Protein AF-X1CRY4-F1 (afdb_monomer_lite)

InterPro domains:
  IPR009061 Putative DNA-binding domain superfamily [SSF46955] (4-52)
  IPR041657 Helix-turn-helix domain, group 17 [PF12728] (4-54)

Foldseek 3Di:
DFDKDAPVVLCVLLVDDPVVQVVCVVVVLADFFDDDDPGTIDTPVSSVVSVVVD

Sequence (54 aa):
MDELLTIKEVLNRVKLSRSMIYKLLKAGKFPRPKKVGRSSRWTEKQITDWIKKQ

Secondary structure (DSSP, 8-state):
---EEEHHHHHHHHT--HHHHHHHHHTT-SPPPEEETTEEEEEHHHHHHHHHH-

Organism: NCBI:txid412755

Radius of gyration: 10.41 Å; chains: 1; bounding box: 21×19×26 Å

Structure (mmCIF, N/CA/C/O backbone):
data_AF-X1CRY4-F1
#
_entry.id   AF-X1CRY4-F1
#
loop_
_atom_site.group_PDB
_atom_site.id
_atom_site.type_symbol
_atom_site.label_atom_id
_atom_site.label_alt_id
_atom_site.label_comp_id
_atom_site.label_asym_id
_atom_site.label_entity_id
_atom_site.label_seq_id
_atom_site.pdbx_PDB_ins_code
_atom_site.Cartn_x
_atom_site.Cartn_y
_atom_site.Cartn_z
_atom_site.occupancy
_atom_site.B_iso_or_equiv
_atom_site.auth_seq_id
_atom_site.auth_comp_id
_atom_site.auth_asym_id
_atom_site.auth_atom_id
_atom_site.pdbx_PDB_model_num
ATOM 1 N N . MET A 1 1 ? -6.384 6.780 -17.565 1.00 52.94 1 MET A N 1
ATOM 2 C CA . MET A 1 1 ? -5.033 6.189 -17.554 1.00 52.94 1 MET A CA 1
ATOM 3 C C . MET A 1 1 ? -4.781 5.780 -16.115 1.00 52.94 1 MET A C 1
ATOM 5 O O . MET A 1 1 ? -4.708 6.661 -15.273 1.00 52.94 1 MET A O 1
ATOM 9 N N . ASP A 1 2 ? -4.827 4.488 -15.792 1.00 74.12 2 ASP A N 1
ATOM 10 C CA . ASP A 1 2 ? -4.657 4.041 -14.405 1.00 74.12 2 ASP A CA 1
ATOM 11 C C . ASP A 1 2 ? -3.182 4.147 -14.006 1.00 74.12 2 ASP A C 1
ATOM 13 O O . ASP A 1 2 ? -2.342 3.391 -14.499 1.00 74.12 2 ASP A O 1
ATOM 17 N N . GLU A 1 3 ? -2.862 5.101 -13.131 1.00 86.81 3 GLU A N 1
ATOM 18 C CA . GLU A 1 3 ? -1.510 5.270 -12.605 1.00 86.81 3 GLU A CA 1
ATOM 19 C C .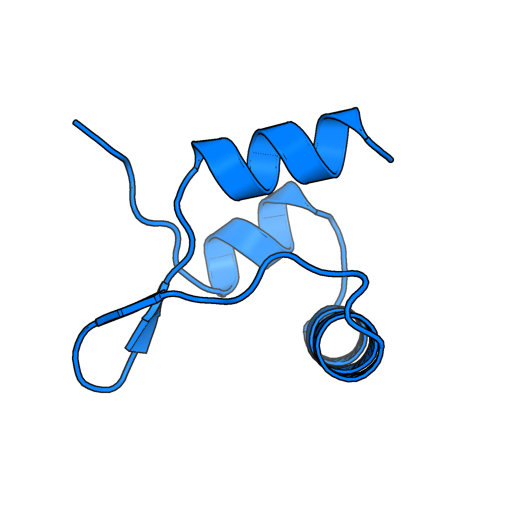 GLU A 1 3 ? -1.120 4.048 -11.759 1.00 86.81 3 GLU A C 1
ATOM 21 O O . GLU A 1 3 ? -1.857 3.604 -10.868 1.00 86.81 3 GLU A O 1
ATOM 26 N N . LEU A 1 4 ? 0.043 3.467 -12.071 1.00 90.81 4 LEU A N 1
ATOM 27 C CA . LEU A 1 4 ? 0.590 2.309 -11.374 1.00 90.81 4 LEU A CA 1
ATOM 28 C C . LEU A 1 4 ? 1.708 2.739 -10.432 1.00 90.81 4 LEU A C 1
ATOM 30 O O . LEU A 1 4 ? 2.830 3.011 -10.850 1.00 90.81 4 LEU A O 1
ATOM 34 N N . LEU A 1 5 ? 1.414 2.678 -9.143 1.00 92.00 5 LEU A N 1
ATOM 35 C CA . LEU A 1 5 ? 2.317 3.031 -8.068 1.00 92.00 5 LEU A CA 1
ATOM 36 C C . LEU A 1 5 ? 3.328 1.926 -7.793 1.00 92.00 5 LEU A C 1
ATOM 38 O O . LEU A 1 5 ? 3.014 0.732 -7.683 1.00 92.00 5 LEU A O 1
ATOM 42 N N . THR A 1 6 ? 4.568 2.346 -7.615 1.00 92.25 6 THR A N 1
ATOM 43 C CA . THR A 1 6 ? 5.645 1.541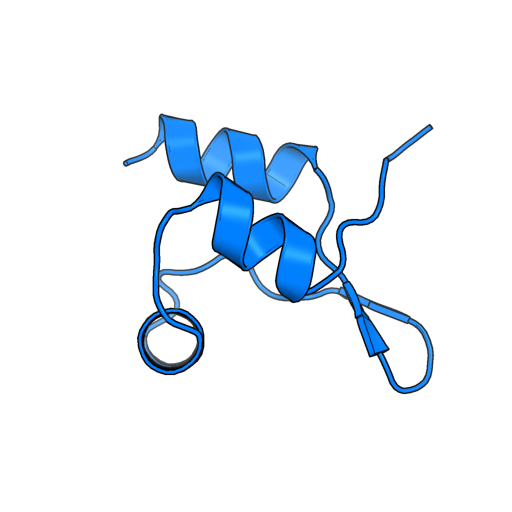 -7.058 1.00 92.25 6 THR A CA 1
ATOM 44 C C . THR A 1 6 ? 5.489 1.381 -5.548 1.00 92.25 6 THR A C 1
ATOM 46 O O . THR A 1 6 ? 4.833 2.171 -4.876 1.00 92.25 6 THR A O 1
ATOM 49 N N . ILE A 1 7 ? 6.167 0.385 -4.967 1.00 89.62 7 ILE A N 1
ATOM 50 C CA . ILE A 1 7 ? 6.165 0.210 -3.508 1.00 89.62 7 ILE A CA 1
ATOM 51 C C . ILE A 1 7 ? 6.671 1.459 -2.769 1.00 89.62 7 ILE A C 1
ATOM 53 O O . ILE A 1 7 ? 6.182 1.742 -1.686 1.00 89.62 7 ILE A O 1
ATOM 57 N N . LYS A 1 8 ? 7.608 2.226 -3.346 1.00 90.12 8 LYS A N 1
ATOM 58 C CA . LYS A 1 8 ? 8.113 3.470 -2.741 1.00 90.12 8 LYS A CA 1
ATOM 59 C C . LYS A 1 8 ? 7.018 4.534 -2.653 1.00 90.12 8 LYS A C 1
ATOM 61 O O . LYS A 1 8 ? 6.847 5.141 -1.604 1.00 90.12 8 LYS A O 1
ATOM 66 N N . GLU A 1 9 ? 6.249 4.715 -3.720 1.00 92.50 9 GLU A N 1
ATOM 67 C CA . GLU A 1 9 ? 5.136 5.671 -3.733 1.00 92.50 9 GLU A CA 1
ATOM 68 C C . GLU A 1 9 ? 4.024 5.243 -2.787 1.00 92.50 9 GLU A C 1
ATOM 70 O O . GLU A 1 9 ? 3.511 6.062 -2.030 1.00 92.50 9 GLU A O 1
ATOM 75 N N . VAL A 1 10 ? 3.701 3.947 -2.766 1.00 91.8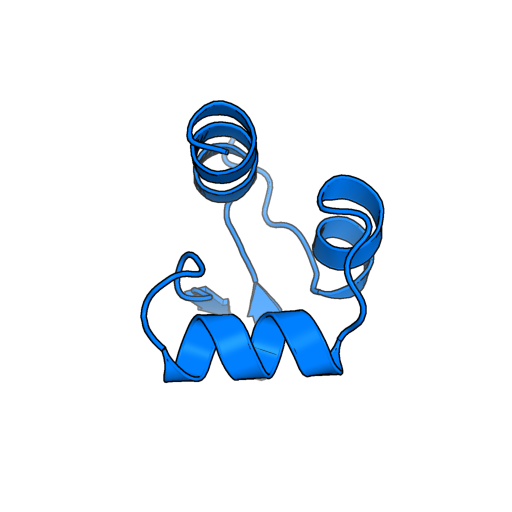8 10 VAL A N 1
ATOM 76 C CA . VAL A 1 10 ? 2.732 3.407 -1.811 1.00 91.88 10 VAL A CA 1
ATOM 77 C C . VAL A 1 10 ? 3.170 3.710 -0.380 1.00 91.88 10 VAL A C 1
ATOM 79 O O . VAL A 1 10 ? 2.370 4.248 0.378 1.00 91.88 10 VAL A O 1
ATOM 82 N N . LEU A 1 11 ? 4.432 3.443 -0.022 1.00 92.00 11 LEU A N 1
ATOM 83 C CA . LEU A 1 11 ? 4.980 3.740 1.309 1.00 92.00 11 LEU A CA 1
ATOM 84 C C . LEU A 1 11 ? 4.836 5.220 1.681 1.00 92.00 11 LEU A C 1
ATOM 86 O O . LEU A 1 11 ? 4.409 5.525 2.794 1.00 92.00 11 LEU A O 1
ATOM 90 N N . ASN A 1 12 ? 5.126 6.122 0.740 1.00 91.62 12 ASN A N 1
ATOM 91 C CA . ASN A 1 12 ? 4.972 7.561 0.946 1.00 91.62 12 ASN A CA 1
ATOM 92 C C . ASN A 1 12 ? 3.504 7.964 1.164 1.00 91.62 12 ASN A C 1
ATOM 94 O O . ASN A 1 12 ? 3.229 8.811 2.010 1.00 91.62 12 ASN A O 1
ATOM 98 N N . ARG A 1 13 ? 2.558 7.348 0.439 1.00 91.00 13 ARG A N 1
ATOM 99 C CA . ARG A 1 13 ? 1.124 7.671 0.542 1.00 91.00 13 ARG A CA 1
ATOM 100 C C . ARG A 1 13 ? 0.479 7.114 1.809 1.00 91.00 13 ARG A C 1
ATOM 102 O O . ARG A 1 13 ? -0.273 7.826 2.462 1.00 91.00 13 ARG A O 1
ATOM 109 N N . VAL A 1 14 ? 0.780 5.868 2.180 1.00 90.50 14 VAL A N 1
ATOM 110 C CA . VAL A 1 14 ? 0.170 5.235 3.364 1.00 90.50 14 VAL A CA 1
ATOM 111 C C . VAL A 1 14 ? 0.880 5.586 4.675 1.00 90.50 14 VAL A C 1
ATOM 113 O O . VAL A 1 14 ? 0.386 5.231 5.739 1.00 90.50 14 VAL A O 1
ATOM 116 N N . LYS A 1 15 ? 2.042 6.258 4.617 1.00 89.50 15 LYS A N 1
ATOM 117 C CA . LYS A 1 15 ? 2.911 6.567 5.772 1.00 89.50 15 LYS A CA 1
ATOM 118 C C . LYS A 1 15 ? 3.216 5.344 6.651 1.00 89.50 15 LYS A C 1
ATOM 120 O O . LYS A 1 15 ? 3.390 5.450 7.862 1.00 89.50 15 LYS A O 1
ATOM 125 N N . LEU A 1 16 ? 3.296 4.167 6.033 1.00 89.56 16 LEU A N 1
ATOM 126 C CA . LEU A 1 16 ? 3.626 2.911 6.701 1.00 89.56 16 LEU A CA 1
ATOM 127 C C . LEU A 1 16 ? 5.021 2.446 6.309 1.00 89.56 16 LEU A C 1
ATOM 129 O O . LEU A 1 16 ? 5.514 2.721 5.218 1.00 89.56 16 LEU A O 1
ATOM 133 N N . SER A 1 17 ? 5.638 1.660 7.188 1.00 91.56 17 SER A N 1
ATOM 134 C CA . SER A 1 17 ? 6.877 0.968 6.858 1.00 91.56 17 SER A CA 1
ATOM 135 C C . SER A 1 17 ? 6.616 -0.216 5.925 1.00 91.56 17 SER A C 1
ATOM 137 O O . SER A 1 17 ? 5.546 -0.833 5.917 1.00 91.56 17 SER A O 1
ATOM 139 N N . ARG A 1 18 ? 7.645 -0.604 5.169 1.00 90.69 18 ARG A N 1
ATOM 140 C CA . ARG A 1 18 ? 7.586 -1.754 4.257 1.00 90.69 18 ARG A CA 1
ATOM 141 C C . ARG A 1 18 ? 7.218 -3.054 4.969 1.00 90.69 18 ARG A C 1
ATOM 143 O O . ARG A 1 18 ? 6.442 -3.843 4.437 1.00 90.69 18 ARG A O 1
ATOM 150 N N . SER A 1 19 ? 7.724 -3.243 6.186 1.00 92.62 19 SER A N 1
ATOM 151 C CA . SER A 1 19 ? 7.377 -4.389 7.033 1.00 92.62 19 SER A CA 1
ATOM 152 C C . SER A 1 19 ? 5.884 -4.406 7.375 1.00 92.62 19 SER A C 1
ATOM 154 O O . SER A 1 19 ? 5.241 -5.449 7.273 1.00 92.62 19 SER A O 1
ATOM 156 N N . MET A 1 20 ? 5.299 -3.246 7.692 1.00 92.12 20 MET A N 1
ATOM 157 C CA . MET A 1 20 ? 3.873 -3.135 7.998 1.00 92.12 20 MET A CA 1
ATOM 158 C C . MET A 1 20 ? 2.999 -3.460 6.783 1.00 92.12 20 MET A C 1
ATOM 160 O O . MET A 1 20 ? 2.039 -4.211 6.918 1.00 92.12 20 MET A O 1
ATOM 164 N N . ILE A 1 21 ? 3.368 -2.989 5.585 1.00 90.81 21 ILE A N 1
ATOM 165 C CA . ILE A 1 21 ? 2.663 -3.362 4.348 1.00 90.81 21 ILE A CA 1
ATOM 166 C C . ILE A 1 21 ? 2.686 -4.880 4.151 1.00 90.81 21 ILE A C 1
ATOM 168 O O . ILE A 1 21 ? 1.642 -5.471 3.897 1.00 90.81 21 ILE A O 1
ATOM 172 N N . TYR A 1 22 ? 3.839 -5.539 4.310 1.00 90.56 22 TYR A N 1
ATOM 173 C CA . TYR A 1 22 ? 3.902 -6.999 4.187 1.00 90.56 22 TYR A CA 1
ATOM 174 C C . TYR A 1 22 ? 3.084 -7.725 5.264 1.00 90.56 22 TYR A C 1
ATOM 176 O O . TYR A 1 22 ? 2.432 -8.721 4.949 1.00 90.56 22 TYR A O 1
ATOM 184 N N . LYS A 1 23 ? 3.052 -7.221 6.506 1.00 93.94 23 LYS A N 1
ATOM 185 C CA . LYS A 1 23 ? 2.170 -7.749 7.562 1.00 93.94 23 LYS A CA 1
ATOM 186 C C . LYS A 1 23 ? 0.696 -7.620 7.178 1.00 93.94 23 LYS A C 1
ATOM 188 O O . LYS A 1 23 ? -0.042 -8.594 7.285 1.00 93.94 23 LYS A O 1
ATOM 193 N N . LEU A 1 24 ? 0.277 -6.455 6.690 1.00 91.88 24 LEU A N 1
ATOM 194 C CA . LEU A 1 24 ? -1.102 -6.210 6.269 1.00 91.88 24 LEU A CA 1
ATOM 195 C C . LEU A 1 24 ? -1.474 -7.018 5.018 1.00 91.88 24 LEU A C 1
ATOM 197 O O . LEU A 1 24 ? -2.589 -7.524 4.937 1.00 91.88 24 LEU A O 1
ATOM 201 N N . LEU A 1 25 ? -0.543 -7.209 4.078 1.00 91.69 25 LEU A N 1
ATOM 202 C CA . LEU A 1 25 ? -0.712 -8.111 2.935 1.00 91.69 25 LEU A CA 1
ATOM 203 C C . LEU A 1 25 ? -0.930 -9.553 3.400 1.00 91.69 25 LEU A C 1
ATOM 205 O O . LEU A 1 25 ? -1.852 -10.210 2.923 1.00 91.69 25 LEU A O 1
ATOM 209 N N . LYS A 1 26 ? -0.124 -10.029 4.361 1.00 91.75 26 LYS A N 1
ATOM 210 C CA . LYS A 1 26 ? -0.273 -11.368 4.951 1.00 91.75 26 LYS A CA 1
ATOM 211 C C . LYS A 1 26 ? -1.595 -11.511 5.713 1.00 91.75 26 LYS A C 1
ATOM 213 O O . LYS A 1 26 ? -2.208 -12.568 5.662 1.00 91.75 26 LYS A O 1
ATOM 218 N N . ALA A 1 27 ? -2.051 -10.441 6.364 1.00 93.31 27 ALA A N 1
ATOM 219 C CA . ALA A 1 27 ? -3.336 -10.381 7.058 1.00 93.31 27 ALA A CA 1
ATOM 220 C C . ALA A 1 27 ? -4.545 -10.160 6.124 1.00 93.31 27 ALA A C 1
ATOM 222 O O . ALA A 1 27 ? -5.670 -10.094 6.607 1.00 93.31 27 ALA A O 1
ATOM 223 N N . GLY A 1 28 ? -4.339 -9.977 4.812 1.00 91.38 28 GLY A N 1
ATOM 224 C CA . GLY A 1 28 ? -5.411 -9.654 3.861 1.00 91.38 28 GLY A CA 1
ATOM 225 C C . GLY A 1 28 ? -6.032 -8.261 4.044 1.00 91.38 28 GLY A C 1
ATOM 226 O O . GLY A 1 28 ? -7.049 -7.963 3.427 1.00 91.38 28 GLY A O 1
ATOM 227 N N . LYS A 1 29 ? -5.418 -7.404 4.869 1.00 90.31 29 LYS A N 1
ATOM 228 C CA . LYS A 1 29 ? -5.880 -6.046 5.198 1.00 90.31 29 LYS A CA 1
ATOM 229 C C . LYS A 1 29 ? -5.289 -4.960 4.299 1.00 90.31 29 LYS A C 1
ATOM 231 O O . LYS A 1 29 ? -5.661 -3.804 4.442 1.00 90.31 29 LYS A O 1
ATOM 236 N N . PHE A 1 30 ? -4.362 -5.303 3.405 1.00 92.06 30 PHE A N 1
ATOM 237 C CA . PHE A 1 30 ? -3.790 -4.382 2.418 1.00 92.06 30 PHE A CA 1
ATOM 238 C C . PHE A 1 30 ? -4.186 -4.798 1.003 1.00 92.06 30 PHE A C 1
ATOM 240 O O . PHE A 1 30 ? -4.235 -6.002 0.719 1.00 92.06 30 PHE A O 1
ATOM 247 N N . PRO A 1 31 ? -4.421 -3.849 0.085 1.00 92.12 31 PRO A N 1
ATOM 248 C CA . PRO A 1 31 ? -4.813 -4.191 -1.267 1.00 92.12 31 PRO A CA 1
ATOM 249 C C . PRO A 1 31 ? -3.658 -4.907 -1.990 1.00 92.12 31 PRO A C 1
ATOM 251 O O . PRO A 1 31 ? -2.486 -4.526 -1.897 1.00 92.12 31 PRO A O 1
ATOM 254 N N . ARG A 1 32 ? -3.989 -5.992 -2.697 1.00 90.81 32 ARG A N 1
ATOM 255 C CA . ARG A 1 32 ? -2.996 -6.891 -3.303 1.00 90.81 32 ARG A CA 1
ATOM 256 C C . ARG A 1 32 ? -2.258 -6.200 -4.457 1.00 90.81 32 ARG A C 1
ATOM 258 O O . ARG A 1 32 ? -2.913 -5.572 -5.289 1.00 90.81 32 ARG A O 1
ATOM 265 N N . PRO A 1 33 ? -0.924 -6.325 -4.555 1.00 91.81 33 PRO A N 1
ATOM 266 C CA . PRO A 1 33 ? -0.198 -5.806 -5.703 1.00 91.81 33 PRO A CA 1
ATOM 267 C C . PRO A 1 33 ? -0.573 -6.557 -6.978 1.00 91.81 33 PRO A C 1
ATOM 269 O O . PRO A 1 33 ? -0.681 -7.785 -6.992 1.00 91.81 33 PRO A O 1
ATOM 272 N N . LYS A 1 34 ? -0.664 -5.818 -8.078 1.00 90.50 34 LYS A N 1
ATOM 273 C CA . LYS A 1 34 ? -0.639 -6.352 -9.434 1.00 90.50 34 LYS A CA 1
ATOM 274 C C . LYS A 1 34 ? 0.811 -6.665 -9.811 1.00 90.50 34 LYS A C 1
ATOM 276 O O . LYS A 1 34 ? 1.702 -5.828 -9.652 1.00 90.50 34 LYS A O 1
ATOM 281 N N . LYS A 1 35 ? 1.068 -7.880 -10.302 1.00 85.44 35 LYS A N 1
ATOM 282 C CA . LYS A 1 35 ? 2.385 -8.240 -10.846 1.00 85.44 35 LYS A CA 1
ATOM 283 C C . LYS A 1 35 ? 2.543 -7.625 -12.234 1.00 85.44 35 LYS A C 1
ATOM 285 O O . LYS A 1 35 ? 1.754 -7.908 -13.128 1.00 85.44 35 LYS A O 1
ATOM 290 N N . VAL A 1 36 ? 3.576 -6.806 -12.400 1.00 87.25 36 VAL A N 1
ATOM 291 C CA . VAL A 1 36 ? 4.004 -6.243 -13.685 1.00 87.25 36 VAL A CA 1
ATOM 292 C C . VAL A 1 36 ? 5.443 -6.706 -13.900 1.00 87.25 36 VAL A C 1
ATOM 294 O O . VAL A 1 36 ? 6.391 -6.138 -13.349 1.00 87.25 36 VAL A O 1
ATOM 297 N N . GLY A 1 37 ? 5.599 -7.828 -14.608 1.00 87.12 37 GLY A N 1
ATOM 298 C CA . GLY A 1 37 ? 6.878 -8.530 -14.735 1.00 87.12 37 GLY A CA 1
ATOM 299 C C . GLY A 1 37 ? 7.434 -8.956 -13.370 1.00 87.12 37 GLY A C 1
ATOM 300 O O . GLY A 1 37 ? 6.770 -9.649 -12.601 1.00 87.12 37 GLY A O 1
ATOM 301 N N . ARG A 1 38 ? 8.655 -8.507 -13.051 1.00 83.75 38 ARG A N 1
ATOM 302 C CA . ARG A 1 38 ? 9.326 -8.770 -11.761 1.00 83.75 38 ARG A CA 1
ATOM 303 C C . ARG A 1 38 ? 8.910 -7.807 -10.642 1.00 83.75 38 ARG A C 1
ATOM 305 O O . ARG A 1 38 ? 9.296 -8.001 -9.492 1.00 83.75 38 ARG A O 1
ATOM 312 N N . SER A 1 39 ? 8.141 -6.766 -10.962 1.00 85.12 39 SER A N 1
ATOM 313 C CA . SER A 1 39 ? 7.763 -5.720 -10.013 1.00 85.12 39 SER A CA 1
ATOM 314 C C . SER A 1 39 ? 6.337 -5.893 -9.504 1.00 85.12 39 SER A C 1
ATOM 316 O O . SER A 1 39 ? 5.410 -6.187 -10.255 1.00 85.12 39 SER A O 1
ATOM 318 N N . SER A 1 40 ? 6.153 -5.643 -8.209 1.00 89.00 40 SER A N 1
ATOM 319 C CA . SER A 1 40 ? 4.829 -5.431 -7.622 1.00 89.00 40 SER A CA 1
ATOM 320 C C . SER A 1 40 ? 4.419 -3.968 -7.805 1.00 89.00 40 SER A C 1
ATOM 322 O O . SER A 1 40 ? 5.197 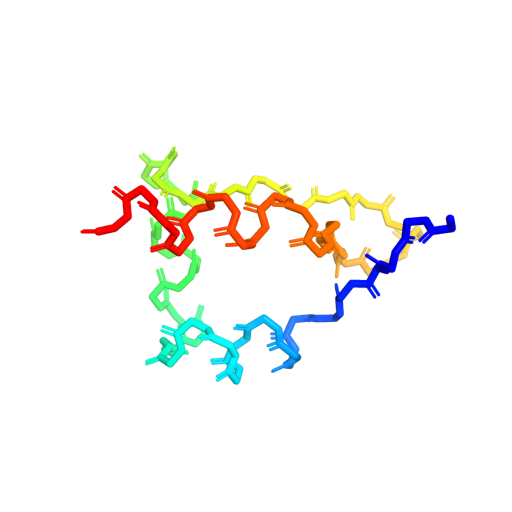-3.062 -7.481 1.00 89.00 40 SER A O 1
ATOM 324 N N . ARG A 1 41 ? 3.224 -3.744 -8.354 1.00 92.56 41 ARG A N 1
ATOM 325 C CA . ARG A 1 41 ? 2.629 -2.422 -8.582 1.00 92.56 41 ARG A CA 1
ATOM 326 C C . ARG A 1 41 ? 1.223 -2.370 -8.002 1.00 92.56 41 ARG A C 1
ATOM 328 O O . ARG A 1 41 ? 0.547 -3.390 -7.940 1.00 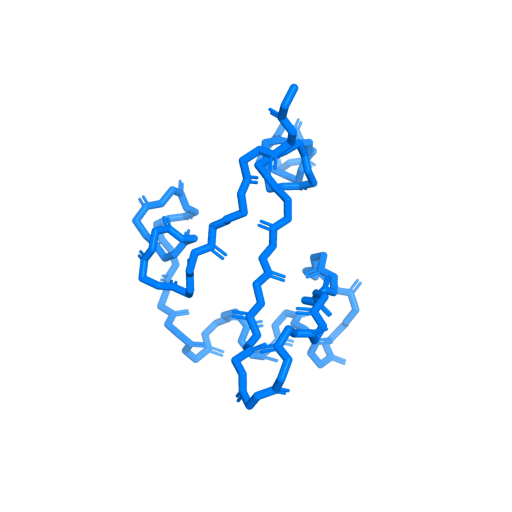92.56 41 ARG A O 1
ATOM 335 N N . TRP A 1 42 ? 0.777 -1.192 -7.601 1.00 93.12 42 TRP A N 1
ATOM 336 C CA . TRP A 1 42 ? -0.584 -0.960 -7.124 1.00 93.12 42 TRP A CA 1
ATOM 337 C C . TRP A 1 42 ? -1.250 0.060 -8.026 1.00 93.12 42 TRP A C 1
ATOM 339 O O . TRP A 1 42 ? -0.587 0.972 -8.496 1.00 93.12 42 TRP A O 1
ATOM 349 N N . THR A 1 43 ? -2.545 -0.079 -8.276 1.00 92.81 43 THR A N 1
ATOM 350 C CA . THR A 1 43 ? -3.280 1.013 -8.923 1.00 92.81 43 THR A CA 1
ATOM 351 C C . THR A 1 43 ? -3.444 2.156 -7.933 1.00 92.81 43 THR A C 1
ATOM 353 O O . THR A 1 43 ? -3.679 1.919 -6.747 1.00 92.81 43 THR A O 1
ATOM 356 N N . GLU A 1 44 ? -3.335 3.397 -8.391 1.00 91.50 44 GLU A N 1
ATOM 357 C CA . GLU A 1 44 ? -3.591 4.552 -7.533 1.00 91.50 44 GLU A CA 1
ATOM 358 C C . GLU A 1 44 ? -4.960 4.449 -6.856 1.00 91.50 44 GLU A C 1
ATOM 360 O O . GLU A 1 44 ? -5.062 4.586 -5.636 1.00 91.50 44 GLU A O 1
ATOM 365 N N . LYS A 1 45 ? -5.992 4.101 -7.630 1.00 90.94 45 LYS A N 1
ATOM 366 C CA . LYS A 1 45 ? -7.358 3.954 -7.134 1.00 90.94 45 LYS A CA 1
ATOM 367 C C . LYS A 1 45 ? -7.453 2.989 -5.952 1.00 90.94 45 LYS A C 1
ATOM 369 O O . LYS A 1 45 ? -8.044 3.351 -4.942 1.00 90.94 45 LYS A O 1
ATOM 374 N N . GLN A 1 46 ? -6.828 1.805 -6.015 1.00 91.69 46 GLN A N 1
ATOM 375 C CA . GLN A 1 46 ? -6.917 0.850 -4.900 1.00 91.69 46 GLN A CA 1
ATOM 376 C C . GLN A 1 46 ? -6.242 1.366 -3.624 1.00 91.69 46 GLN A C 1
ATOM 378 O O . GLN A 1 46 ? -6.671 1.016 -2.528 1.00 91.69 46 GLN A O 1
ATOM 383 N N . ILE A 1 47 ? -5.162 2.145 -3.756 1.00 92.25 47 ILE A N 1
ATOM 384 C CA . ILE A 1 47 ? -4.450 2.709 -2.606 1.00 92.25 47 ILE A CA 1
ATOM 385 C C . ILE A 1 47 ? -5.263 3.848 -2.012 1.00 92.25 47 ILE A C 1
ATOM 387 O O . ILE A 1 47 ? -5.472 3.865 -0.806 1.00 92.25 47 ILE A O 1
ATOM 391 N N . THR A 1 48 ? -5.774 4.750 -2.844 1.00 91.56 48 THR A N 1
ATOM 392 C CA . THR A 1 48 ? -6.644 5.844 -2.408 1.00 91.56 48 THR A CA 1
ATOM 393 C C . THR A 1 48 ? -7.914 5.317 -1.744 1.00 91.56 48 THR A C 1
ATOM 395 O O . THR A 1 48 ? -8.276 5.791 -0.671 1.00 91.56 48 THR A O 1
ATOM 398 N N . ASP A 1 49 ? -8.560 4.301 -2.319 1.00 92.12 49 ASP A N 1
ATOM 399 C CA . ASP A 1 49 ? -9.746 3.672 -1.729 1.00 92.12 49 ASP A CA 1
ATOM 400 C C . ASP A 1 49 ? -9.425 2.984 -0.399 1.00 92.12 49 ASP A C 1
ATOM 402 O O . ASP A 1 49 ? -10.247 2.994 0.511 1.00 92.12 49 ASP A O 1
ATOM 406 N N . TRP A 1 50 ? -8.233 2.398 -0.259 1.00 92.12 50 TRP A N 1
ATOM 407 C CA . TRP A 1 50 ? -7.788 1.831 1.011 1.00 92.12 50 TRP A CA 1
ATOM 408 C C . TRP A 1 50 ? -7.536 2.916 2.062 1.00 92.12 50 TRP A C 1
ATOM 410 O O . TRP A 1 50 ? -8.030 2.786 3.174 1.00 92.12 50 TRP A O 1
ATOM 420 N N . ILE A 1 51 ? -6.860 4.011 1.696 1.00 90.75 51 ILE A N 1
ATOM 421 C CA . ILE A 1 51 ? -6.628 5.164 2.583 1.00 90.75 51 ILE A CA 1
ATOM 422 C C . ILE A 1 51 ? -7.959 5.775 3.036 1.00 90.75 51 ILE A C 1
ATOM 424 O O . ILE A 1 51 ? -8.088 6.145 4.192 1.00 90.75 51 ILE A O 1
ATOM 428 N N . LYS A 1 52 ? -8.961 5.854 2.151 1.00 89.94 52 LYS A N 1
ATOM 429 C CA . LYS A 1 52 ? -10.310 6.345 2.488 1.00 89.94 52 LYS A CA 1
ATOM 430 C C . LYS A 1 52 ? -11.122 5.392 3.367 1.00 89.94 52 LYS A C 1
ATOM 432 O O . LYS A 1 52 ? -12.089 5.826 3.980 1.00 89.94 52 LYS A O 1
ATOM 437 N N . LYS A 1 53 ? -10.796 4.098 3.357 1.00 87.06 53 LYS A N 1
ATOM 438 C CA . LYS A 1 53 ? -11.421 3.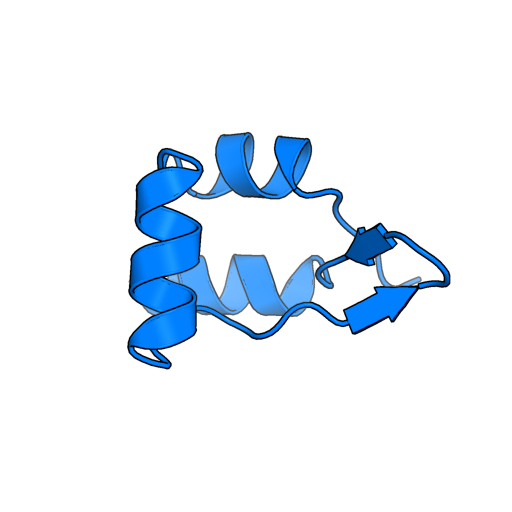076 4.213 1.00 87.06 53 LYS A CA 1
ATOM 439 C C . LYS A 1 53 ? -10.745 2.956 5.581 1.00 87.06 53 LYS A C 1
ATOM 441 O O . LYS A 1 53 ? -11.246 2.200 6.412 1.00 87.06 53 LYS A O 1
ATOM 446 N N . GLN A 1 54 ? -9.603 3.618 5.757 1.00 77.31 54 GLN A N 1
ATOM 447 C CA . GLN A 1 54 ? -8.869 3.712 7.012 1.00 77.31 54 GLN A CA 1
ATOM 448 C C . GLN A 1 54 ? -9.553 4.715 7.940 1.00 77.31 54 GLN A C 1
ATOM 450 O O . GLN A 1 54 ? -9.605 4.411 9.150 1.00 77.31 54 GLN A O 1
#

pLDDT: mean 89.45, std 6.13, range [52.94, 93.94]